Protein AF-A0A928DTV9-F1 (afdb_monomer_lite)

Foldseek 3Di:
DAADPCVLQDQPDFPVNVVVVAPDWDFDDDPQKTKTKGFDWRDQDQATWGFIKIFIAGPVRGTFKIKTWTWHLDCPSVVVVCVVVQWDWDDDPPPQWTKIKHDQAPVRDIWIKIKGQPPPPQPPVRSRHGITIITMDGDHDD

Radius of gyration: 15.3 Å; chains: 1; bounding box: 36×36×39 Å

pLDDT: mean 85.54, std 10.5, range [46.47, 95.56]

Sequence (142 aa):
MFTNFLEIFDFSITPEWVEERWSCIQPVGPMTTRGYRVAVSTGPEISDLVGSLTYYFDNKLDLVKINFEGYTGELDRLLQTMKYFHFSRQVTNDPNAILYASEINSQGHRSFLKTYHRLKPVDTKDPRKKFWITMELCAPER

Structure (mmCIF, N/CA/C/O backbone):
data_AF-A0A928DTV9-F1
#
_entry.id   AF-A0A928DTV9-F1
#
loop_
_atom_site.group_PDB
_atom_site.id
_atom_site.type_symbol
_atom_site.label_atom_id
_atom_site.label_alt_id
_atom_site.label_comp_id
_atom_site.label_asym_id
_atom_site.label_entity_id
_atom_site.label_seq_id
_atom_site.pdbx_PDB_ins_code
_atom_site.Cartn_x
_atom_site.Cartn_y
_atom_site.Cartn_z
_atom_site.occupancy
_atom_site.B_iso_or_equiv
_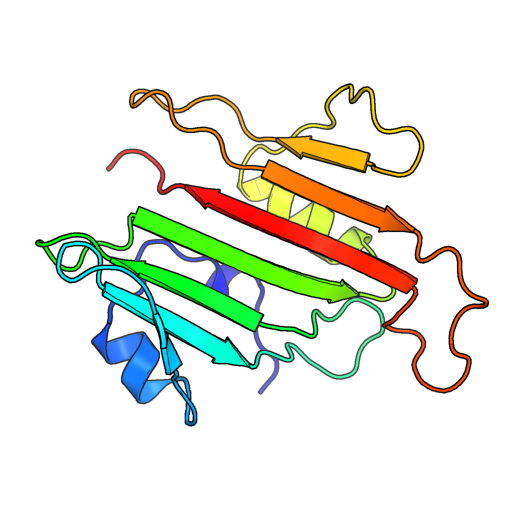atom_site.auth_seq_id
_atom_site.auth_comp_id
_atom_site.auth_asym_id
_atom_site.auth_atom_id
_atom_site.pdbx_PDB_model_num
ATOM 1 N N . MET A 1 1 ? -9.163 -16.216 -10.460 1.00 46.47 1 MET A N 1
ATOM 2 C CA . MET A 1 1 ? -9.880 -14.997 -10.035 1.00 46.47 1 MET A CA 1
ATOM 3 C C . MET A 1 1 ? -8.825 -13.913 -9.907 1.00 46.47 1 MET A C 1
ATOM 5 O O . MET A 1 1 ? -7.920 -14.102 -9.107 1.00 46.47 1 MET A O 1
ATOM 9 N N . PHE A 1 2 ? -8.830 -12.893 -10.767 1.00 53.12 2 PHE A N 1
ATOM 10 C CA . PHE A 1 2 ? -7.853 -11.799 -10.674 1.00 53.12 2 PHE A CA 1
ATOM 11 C C . PHE A 1 2 ? -8.290 -10.826 -9.585 1.00 53.12 2 PHE A C 1
ATOM 13 O O . PHE A 1 2 ? -9.485 -10.570 -9.438 1.00 53.12 2 PHE A O 1
ATOM 20 N N . THR A 1 3 ? -7.336 -10.314 -8.819 1.00 67.69 3 THR A N 1
ATOM 21 C CA . THR A 1 3 ? -7.620 -9.436 -7.683 1.00 67.69 3 THR A CA 1
ATOM 22 C C . THR A 1 3 ? -7.679 -7.991 -8.164 1.00 67.69 3 THR A C 1
A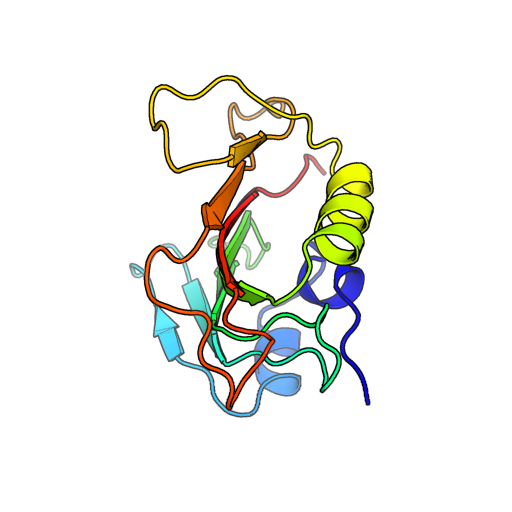TOM 24 O O . THR A 1 3 ? -6.742 -7.503 -8.803 1.00 67.69 3 THR A O 1
ATOM 27 N N . ASN A 1 4 ? -8.781 -7.296 -7.880 1.00 83.88 4 ASN A N 1
ATOM 28 C CA . ASN A 1 4 ? -8.916 -5.881 -8.215 1.00 83.88 4 ASN A CA 1
ATOM 29 C C . ASN A 1 4 ? -8.174 -5.028 -7.172 1.00 83.88 4 ASN A C 1
ATOM 31 O O . ASN A 1 4 ? -8.267 -5.295 -5.978 1.00 83.88 4 ASN A O 1
ATOM 35 N N . PHE A 1 5 ? -7.445 -3.995 -7.604 1.00 88.06 5 PHE A N 1
ATOM 36 C CA . PHE A 1 5 ? -6.721 -3.111 -6.684 1.00 88.06 5 PHE A CA 1
ATOM 37 C C . PHE A 1 5 ? -7.682 -2.378 -5.745 1.00 88.06 5 PHE A C 1
ATOM 39 O O . PHE A 1 5 ? -7.374 -2.227 -4.571 1.00 88.06 5 PHE A O 1
ATOM 46 N N . LEU A 1 6 ? -8.859 -1.975 -6.236 1.00 87.25 6 LEU A N 1
ATOM 47 C CA . LEU A 1 6 ? -9.858 -1.299 -5.405 1.00 87.25 6 LEU A CA 1
ATOM 48 C C . LEU A 1 6 ? -10.415 -2.208 -4.302 1.00 87.25 6 LEU A C 1
ATOM 50 O O . LEU A 1 6 ? -10.721 -1.711 -3.231 1.00 87.25 6 LEU A O 1
ATOM 54 N N . GLU A 1 7 ? -10.491 -3.522 -4.537 1.00 90.62 7 GLU A N 1
ATOM 55 C CA . GLU A 1 7 ? -10.965 -4.497 -3.543 1.00 90.62 7 GLU A CA 1
ATOM 56 C C . GLU A 1 7 ? -9.974 -4.629 -2.382 1.00 90.62 7 GLU A C 1
ATOM 58 O O . GLU A 1 7 ? -10.375 -4.593 -1.229 1.00 90.62 7 GLU A O 1
ATOM 63 N N . ILE A 1 8 ? -8.674 -4.754 -2.670 1.00 92.19 8 ILE A N 1
ATOM 64 C CA . ILE A 1 8 ? -7.640 -4.953 -1.634 1.00 92.19 8 ILE A CA 1
ATOM 65 C C . ILE A 1 8 ? -7.198 -3.664 -0.937 1.00 92.19 8 ILE A C 1
ATOM 67 O O . ILE A 1 8 ? -6.485 -3.721 0.062 1.00 92.19 8 ILE A O 1
ATOM 71 N N . PHE A 1 9 ? -7.574 -2.507 -1.480 1.00 92.31 9 PHE A N 1
ATOM 72 C CA . PHE A 1 9 ? -7.302 -1.195 -0.895 1.00 92.31 9 PHE A CA 1
ATOM 73 C C . PHE A 1 9 ? -8.561 -0.549 -0.291 1.00 92.31 9 PHE A C 1
ATOM 75 O O . PHE A 1 9 ? -8.546 0.645 0.002 1.00 92.31 9 PHE A O 1
ATOM 82 N N . ASP A 1 10 ? -9.640 -1.316 -0.103 1.00 91.50 10 ASP A N 1
ATOM 83 C CA . ASP A 1 10 ? -10.887 -0.842 0.501 1.00 91.50 10 ASP A CA 1
ATOM 84 C C . ASP A 1 10 ? -10.756 -0.719 2.031 1.00 91.50 10 ASP A C 1
ATOM 86 O O . ASP A 1 10 ? -10.320 -1.644 2.716 1.00 91.50 10 ASP A O 1
ATOM 90 N N . PHE A 1 11 ? -11.167 0.424 2.584 1.00 91.19 11 PHE A N 1
ATOM 91 C CA . PHE A 1 11 ? -11.159 0.684 4.030 1.00 91.19 11 PHE A CA 1
ATOM 92 C C . PHE A 1 11 ? -12.352 0.077 4.788 1.00 91.19 11 PHE A C 1
ATOM 94 O O . PHE A 1 11 ? -12.442 0.200 6.008 1.00 91.19 11 PHE A O 1
ATOM 101 N N . SER A 1 12 ? -13.255 -0.602 4.084 1.00 91.75 12 SER A N 1
ATOM 102 C CA . SER A 1 12 ? -14.377 -1.367 4.640 1.00 91.75 12 SER A CA 1
ATOM 103 C C . SER A 1 12 ? -14.001 -2.816 4.970 1.00 91.75 12 SER A C 1
ATOM 105 O O . SER A 1 12 ? -14.830 -3.556 5.495 1.00 91.75 12 SER A O 1
ATOM 107 N N . ILE A 1 13 ? -12.771 -3.239 4.651 1.00 93.88 13 ILE A N 1
ATOM 108 C CA . ILE A 1 13 ? -12.251 -4.570 4.983 1.00 93.88 13 ILE A CA 1
ATOM 109 C C . ILE A 1 13 ? -12.250 -4.768 6.503 1.00 93.88 13 ILE A C 1
ATOM 111 O O . ILE A 1 13 ? -11.794 -3.898 7.243 1.00 93.88 13 ILE A O 1
ATOM 115 N N . THR A 1 14 ? -12.702 -5.941 6.954 1.00 93.19 14 THR A N 1
ATOM 116 C CA . THR A 1 14 ? -12.675 -6.361 8.363 1.00 93.19 14 THR A CA 1
ATOM 117 C C . THR A 1 14 ? -11.597 -7.423 8.606 1.00 93.19 14 THR A C 1
ATOM 119 O O . THR A 1 14 ? -11.130 -8.055 7.650 1.00 93.19 14 THR A O 1
ATOM 122 N N . PRO A 1 15 ? -11.188 -7.667 9.864 1.00 92.25 15 PRO A N 1
ATOM 123 C CA . PRO A 1 15 ? -10.260 -8.750 10.183 1.00 92.25 15 PRO A CA 1
ATOM 124 C C . PRO A 1 15 ? -10.747 -10.124 9.703 1.00 92.25 15 PRO A C 1
ATOM 126 O O . PRO A 1 15 ? -9.960 -10.884 9.143 1.00 92.25 15 PRO A O 1
ATOM 129 N N . GLU A 1 16 ? -12.041 -10.418 9.852 1.00 92.56 16 GLU A N 1
ATOM 130 C CA . GLU A 1 16 ? -12.649 -11.684 9.426 1.00 92.56 16 GLU A CA 1
ATOM 131 C C . GLU A 1 16 ? -12.536 -11.863 7.911 1.00 92.56 16 GLU A C 1
ATOM 133 O O . GLU A 1 16 ? -12.135 -12.926 7.443 1.00 92.56 16 GLU A O 1
ATOM 138 N N . TRP A 1 17 ? -12.785 -10.801 7.136 1.00 94.62 17 TRP A N 1
ATOM 139 C CA . TRP A 1 17 ? -12.589 -10.839 5.688 1.00 94.62 17 TRP A CA 1
ATOM 140 C C . TRP A 1 17 ? -11.138 -11.167 5.323 1.00 94.62 17 TRP A C 1
ATOM 142 O O . TRP A 1 17 ? -10.897 -11.936 4.395 1.00 94.62 17 TRP A O 1
ATOM 152 N N . VAL A 1 18 ? -10.153 -10.614 6.045 1.00 93.12 18 VAL A N 1
ATOM 153 C CA . VAL A 1 18 ? -8.731 -10.913 5.798 1.00 93.12 18 VAL A CA 1
ATOM 154 C C . VAL A 1 18 ? -8.449 -12.392 6.074 1.00 93.12 18 VAL A C 1
ATOM 156 O O . VAL A 1 18 ? -7.790 -13.045 5.264 1.00 93.12 18 VAL A O 1
ATOM 159 N N . GLU A 1 19 ? -8.971 -12.916 7.182 1.00 91.50 19 GLU A N 1
ATOM 160 C CA . GLU A 1 19 ? -8.833 -14.318 7.592 1.00 91.50 19 GLU A CA 1
ATOM 161 C C . GLU A 1 19 ? -9.480 -15.298 6.603 1.00 91.50 19 GLU A C 1
ATOM 163 O O . GLU A 1 19 ? -8.895 -16.336 6.293 1.00 91.50 19 GLU A O 1
ATOM 168 N N . GLU A 1 20 ? -10.631 -14.945 6.034 1.00 92.75 20 GLU A N 1
ATOM 169 C CA . GLU A 1 20 ? -11.317 -15.748 5.018 1.00 92.75 20 GLU A CA 1
ATOM 170 C C . GLU A 1 20 ? -10.654 -15.651 3.637 1.00 92.75 20 GLU A C 1
ATOM 172 O O . GLU A 1 20 ? -10.568 -16.637 2.898 1.00 92.75 20 GLU A O 1
ATOM 177 N N . ARG A 1 21 ? -10.181 -14.457 3.262 1.00 91.81 21 ARG A N 1
ATOM 178 C CA . ARG A 1 21 ? -9.645 -14.179 1.924 1.00 91.81 21 ARG A CA 1
ATOM 179 C C . ARG A 1 21 ? -8.256 -14.764 1.712 1.00 91.81 21 ARG A C 1
ATOM 181 O O . ARG A 1 21 ? -7.952 -15.213 0.602 1.00 91.81 21 ARG A O 1
ATOM 188 N N . TRP A 1 22 ? -7.398 -14.705 2.728 1.00 92.12 22 TRP A N 1
ATOM 189 C CA . TRP A 1 22 ? -5.975 -15.008 2.598 1.00 92.12 22 TRP A CA 1
ATOM 190 C C . TRP A 1 22 ? -5.608 -16.286 3.345 1.00 92.12 22 TRP A C 1
ATOM 192 O O . TRP A 1 22 ? -5.695 -16.368 4.561 1.00 92.12 22 TRP A O 1
ATOM 202 N N . SER A 1 23 ? -5.093 -17.282 2.624 1.00 85.50 23 SER A N 1
ATOM 203 C CA . SER A 1 23 ? -4.739 -18.575 3.228 1.00 85.50 23 SER A CA 1
ATOM 204 C C . SER A 1 23 ? -3.486 -18.540 4.115 1.00 85.50 23 SER A C 1
ATOM 206 O O . SER A 1 23 ? -3.252 -19.477 4.871 1.00 85.50 23 SER A O 1
ATOM 208 N N . CYS A 1 24 ? -2.639 -17.511 3.998 1.00 87.19 24 CYS A N 1
ATOM 209 C CA . CYS A 1 24 ? -1.398 -17.386 4.764 1.00 87.19 24 CYS A CA 1
ATOM 210 C C . CYS A 1 24 ? -1.258 -15.964 5.301 1.00 87.19 24 CYS A C 1
ATOM 212 O O . CYS A 1 24 ? -0.996 -15.026 4.542 1.00 87.19 24 CYS A O 1
ATOM 214 N N . ILE A 1 25 ? -1.441 -15.827 6.613 1.00 92.44 25 ILE A N 1
ATOM 215 C CA . ILE A 1 25 ? -1.461 -14.543 7.302 1.00 92.44 25 ILE A CA 1
ATOM 216 C C . ILE A 1 25 ? -0.411 -14.544 8.403 1.00 92.44 25 ILE A C 1
ATOM 218 O O . ILE A 1 25 ? -0.295 -15.486 9.185 1.00 92.44 25 ILE A O 1
ATOM 222 N N . GLN A 1 26 ? 0.357 -13.465 8.459 1.00 90.12 26 GLN A N 1
ATOM 223 C CA . GLN A 1 26 ? 1.355 -13.215 9.482 1.00 90.12 26 GLN A CA 1
ATOM 224 C C . GLN A 1 26 ? 0.877 -12.052 10.355 1.00 90.12 26 GLN A C 1
ATOM 226 O O . GLN A 1 26 ? 0.787 -10.926 9.857 1.00 90.12 26 GLN A O 1
ATOM 231 N N . PRO A 1 27 ? 0.562 -12.280 11.640 1.00 87.19 27 PRO A N 1
ATOM 232 C CA . PRO A 1 27 ? 0.247 -11.187 12.546 1.00 87.19 27 PRO A CA 1
ATOM 233 C C . PRO A 1 27 ? 1.490 -10.313 12.753 1.00 87.19 27 PRO A C 1
ATOM 235 O O . PRO A 1 27 ? 2.593 -10.816 12.971 1.00 87.19 27 PRO A O 1
ATOM 238 N N . VAL A 1 28 ? 1.320 -8.996 12.667 1.00 87.44 28 VAL A N 1
ATOM 239 C CA . VAL A 1 28 ? 2.390 -8.002 12.816 1.00 87.44 28 VAL A CA 1
ATOM 240 C C . VAL A 1 28 ? 1.910 -6.816 13.654 1.00 87.44 28 VAL A C 1
ATOM 242 O O . VAL A 1 28 ? 0.736 -6.470 13.633 1.00 87.44 28 VAL A O 1
A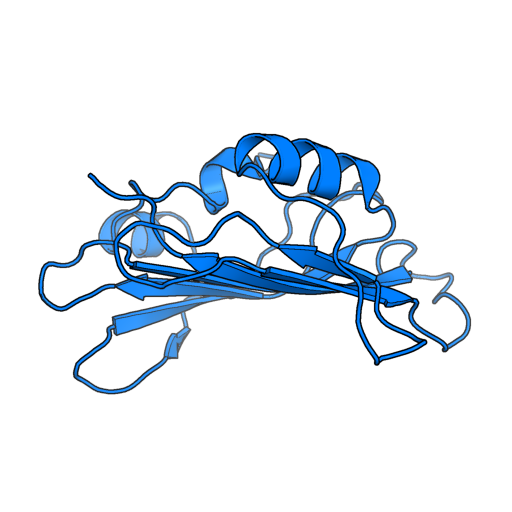TOM 245 N N . GLY A 1 29 ? 2.827 -6.149 14.356 1.00 76.12 29 GLY A N 1
ATOM 246 C CA . GLY A 1 29 ? 2.529 -4.940 15.137 1.00 76.12 29 GLY A CA 1
ATOM 247 C C . GLY A 1 29 ? 2.427 -5.158 16.656 1.00 76.12 29 GLY A C 1
ATOM 248 O O . GLY A 1 29 ? 2.491 -6.292 17.131 1.00 76.12 29 GLY A O 1
ATOM 249 N N . PRO A 1 30 ? 2.354 -4.063 17.435 1.00 68.00 30 PRO A N 1
ATOM 250 C CA . PRO A 1 30 ? 2.224 -4.103 18.894 1.00 68.00 30 PRO A CA 1
ATOM 251 C C . PRO A 1 30 ? 0.808 -4.527 19.329 1.00 68.00 30 PRO A C 1
ATOM 253 O O . PRO A 1 30 ? -0.134 -4.422 18.553 1.00 68.00 30 PRO A O 1
ATOM 256 N N . MET A 1 31 ? 0.618 -4.925 20.596 1.00 57.31 31 MET A N 1
ATOM 257 C CA . MET A 1 31 ? -0.696 -5.349 21.134 1.00 57.31 31 MET A CA 1
ATOM 258 C C . MET A 1 31 ? -1.851 -4.360 20.881 1.00 57.31 31 MET A C 1
ATOM 260 O O . MET A 1 31 ? -2.998 -4.784 20.819 1.00 57.31 31 MET A O 1
ATOM 264 N N . THR A 1 32 ? -1.564 -3.062 20.747 1.00 62.53 32 THR A N 1
ATOM 265 C CA . THR A 1 32 ? -2.558 -1.992 20.540 1.00 62.53 32 THR A CA 1
ATOM 266 C C . THR A 1 32 ? -2.983 -1.801 19.084 1.00 62.53 32 THR A C 1
ATOM 268 O O . THR A 1 32 ? -3.869 -0.999 18.809 1.00 62.53 32 THR A O 1
ATOM 271 N N . THR A 1 33 ? -2.314 -2.449 18.130 1.00 69.00 33 THR A N 1
ATOM 272 C CA . THR A 1 33 ? -2.643 -2.338 16.705 1.00 69.00 33 THR A CA 1
ATOM 273 C C . THR A 1 33 ? -2.492 -3.706 16.077 1.00 69.00 33 THR A C 1
ATOM 275 O O . THR A 1 33 ? -1.379 -4.206 15.907 1.00 69.00 33 THR A O 1
ATOM 278 N N . ARG A 1 34 ? -3.621 -4.320 15.729 1.00 86.12 34 ARG A N 1
ATOM 279 C CA . ARG A 1 34 ? -3.616 -5.656 15.145 1.00 86.12 34 ARG A CA 1
ATOM 280 C C . ARG A 1 34 ? -3.301 -5.530 13.659 1.00 86.12 34 ARG A C 1
ATOM 282 O O . ARG A 1 34 ? -4.125 -5.054 12.885 1.00 86.12 34 ARG A O 1
ATOM 289 N N . GLY A 1 35 ? -2.084 -5.898 13.276 1.00 91.62 35 GLY A N 1
ATOM 290 C CA . GLY A 1 35 ? -1.658 -5.931 11.885 1.00 91.62 35 GLY A CA 1
ATOM 291 C C . GLY A 1 35 ? -1.753 -7.338 11.306 1.00 91.62 35 GLY A C 1
ATOM 292 O O . GLY A 1 35 ? -1.327 -8.301 11.940 1.00 91.62 35 GLY A O 1
ATOM 293 N N . TYR A 1 36 ? -2.254 -7.457 10.083 1.00 94.06 36 TYR A N 1
ATOM 294 C CA . TYR A 1 36 ? -2.312 -8.710 9.338 1.00 94.06 36 TYR A CA 1
ATOM 295 C C . TYR A 1 36 ? -1.543 -8.551 8.030 1.00 94.06 36 TYR A C 1
ATOM 297 O O . TYR A 1 36 ? -1.961 -7.805 7.144 1.00 94.06 36 TYR A O 1
ATOM 305 N N . ARG A 1 37 ? -0.399 -9.229 7.917 1.00 94.75 37 ARG A N 1
ATOM 306 C CA . ARG A 1 37 ? 0.444 -9.229 6.720 1.00 94.75 37 ARG A CA 1
ATOM 307 C C . ARG A 1 37 ? 0.187 -10.469 5.874 1.00 94.75 37 ARG A C 1
ATOM 309 O O . ARG A 1 37 ? 0.213 -11.584 6.384 1.00 94.75 37 ARG A O 1
ATOM 316 N N . VAL A 1 38 ? 0.016 -10.271 4.574 1.00 94.88 38 VAL A N 1
ATOM 317 C CA . VAL A 1 38 ? -0.279 -11.325 3.599 1.00 94.88 38 VAL A CA 1
ATOM 318 C C . VAL A 1 38 ? 0.598 -11.174 2.363 1.00 94.88 38 VAL A C 1
ATOM 320 O O . VAL A 1 38 ? 0.980 -10.063 1.988 1.00 94.88 38 VAL A O 1
ATOM 323 N N . ALA A 1 39 ? 0.929 -12.292 1.722 1.00 93.62 39 ALA A N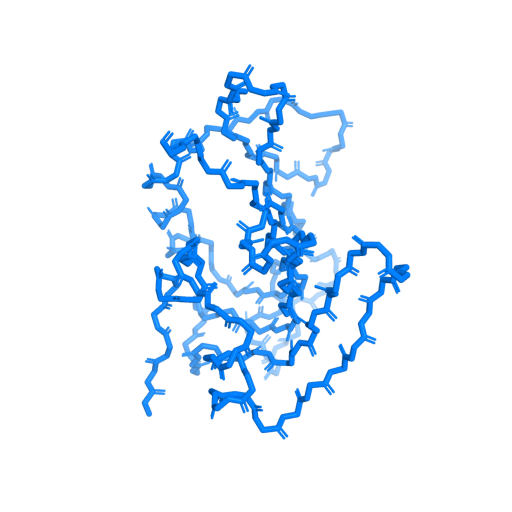 1
ATOM 324 C CA . ALA A 1 39 ? 1.539 -12.275 0.397 1.00 93.62 39 ALA A CA 1
ATOM 325 C C . ALA A 1 39 ? 0.447 -12.057 -0.656 1.00 93.62 39 ALA A C 1
ATOM 327 O O . ALA A 1 39 ? -0.574 -12.743 -0.640 1.00 93.62 39 ALA A O 1
ATOM 328 N N . VAL A 1 40 ? 0.667 -11.125 -1.582 1.00 92.12 40 VAL A N 1
ATOM 329 C CA . VAL A 1 40 ? -0.301 -10.784 -2.626 1.00 92.12 40 VAL A CA 1
ATOM 330 C C . VAL A 1 40 ? 0.337 -10.851 -4.010 1.00 92.12 40 VAL A C 1
ATOM 332 O O . VAL A 1 40 ? 1.447 -10.369 -4.237 1.00 92.12 40 VAL A O 1
ATOM 335 N N . SER A 1 41 ? -0.395 -11.449 -4.948 1.00 91.50 41 SER A N 1
ATOM 336 C CA . SER A 1 41 ? -0.167 -11.339 -6.385 1.00 91.50 41 SER A CA 1
ATOM 337 C C . SER A 1 41 ? -1.521 -11.104 -7.041 1.00 91.50 41 SER A C 1
ATOM 339 O O . SER A 1 41 ? -2.434 -11.909 -6.865 1.00 91.50 41 SER A O 1
ATOM 341 N N . THR A 1 42 ? -1.685 -9.979 -7.736 1.00 89.56 42 THR A N 1
ATOM 342 C CA . THR A 1 42 ? -2.994 -9.601 -8.299 1.00 89.56 42 THR A CA 1
ATOM 343 C C . THR A 1 42 ? -3.302 -10.288 -9.628 1.00 89.56 42 THR A C 1
ATOM 345 O O . THR A 1 42 ? -4.470 -10.382 -10.012 1.00 89.56 42 THR A O 1
ATOM 348 N N . GLY A 1 43 ? -2.271 -10.826 -10.283 1.00 88.25 43 GLY A N 1
ATOM 349 C CA . GLY A 1 43 ? -2.369 -11.565 -11.532 1.00 88.25 43 GLY A CA 1
ATOM 350 C C . GLY A 1 43 ? -1.012 -11.746 -12.239 1.00 88.25 43 GLY A C 1
ATOM 351 O O . GLY A 1 43 ? 0.047 -11.479 -11.655 1.00 88.25 43 GLY A O 1
ATOM 352 N N . PRO A 1 44 ? -1.034 -12.274 -13.474 1.00 87.62 44 PRO A N 1
ATOM 353 C CA . PRO A 1 44 ? 0.149 -12.568 -14.276 1.00 87.62 44 PRO A CA 1
ATOM 354 C C . PRO A 1 44 ? 0.627 -11.397 -15.148 1.00 87.62 44 PRO A C 1
ATOM 356 O O . PRO A 1 44 ? 1.714 -11.495 -15.714 1.00 87.62 44 PRO A O 1
ATOM 359 N N . GLU A 1 45 ? -0.149 -10.320 -15.283 1.00 89.31 45 GLU A N 1
ATOM 360 C CA . GLU A 1 45 ? 0.156 -9.224 -16.201 1.00 89.31 45 GLU A CA 1
ATOM 361 C C . GLU A 1 45 ? 1.354 -8.396 -15.722 1.00 89.31 45 GLU A C 1
ATOM 363 O O . GLU A 1 45 ? 1.671 -8.320 -14.535 1.00 8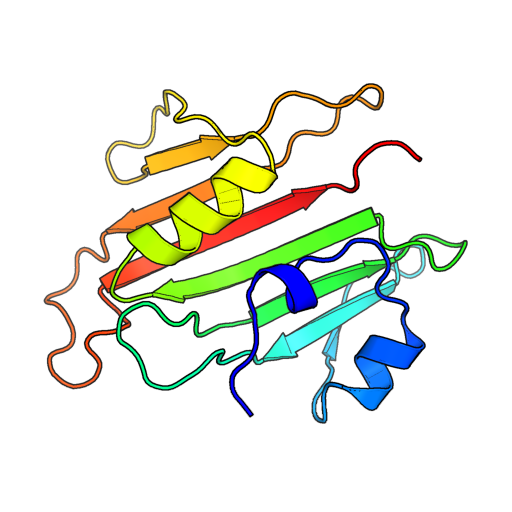9.31 45 GLU A O 1
ATOM 368 N N . ILE A 1 46 ? 2.020 -7.706 -16.650 1.00 89.00 46 ILE A N 1
ATOM 369 C CA . ILE A 1 46 ? 3.167 -6.846 -16.314 1.00 89.00 46 ILE A CA 1
ATOM 370 C C . ILE A 1 46 ? 2.785 -5.691 -15.370 1.00 89.00 46 ILE A C 1
ATOM 372 O O . ILE A 1 46 ? 3.617 -5.222 -14.595 1.00 89.00 46 ILE A O 1
ATOM 376 N N . SER A 1 47 ? 1.524 -5.258 -15.419 1.00 90.19 47 SER A N 1
ATOM 377 C CA . SER A 1 47 ? 0.962 -4.200 -14.576 1.00 90.19 47 SER A CA 1
ATOM 378 C C . SER A 1 47 ? 0.400 -4.705 -13.241 1.00 90.19 47 SER A C 1
ATOM 380 O O . SER A 1 47 ? -0.100 -3.899 -12.453 1.00 90.19 47 SER A O 1
ATOM 382 N N . ASP A 1 48 ? 0.448 -6.018 -12.986 1.00 91.12 48 ASP A N 1
ATOM 383 C CA . ASP A 1 48 ? 0.003 -6.604 -11.725 1.00 91.12 48 ASP A CA 1
ATOM 384 C C . ASP A 1 48 ? 1.015 -6.388 -10.596 1.00 91.12 48 ASP A C 1
ATOM 386 O O . ASP A 1 48 ? 2.234 -6.392 -10.785 1.00 91.12 48 ASP A O 1
ATOM 390 N N . LEU A 1 49 ? 0.482 -6.240 -9.385 1.00 91.94 49 LEU A N 1
ATOM 391 C CA . LEU A 1 49 ? 1.262 -6.084 -8.169 1.00 91.94 49 LEU A CA 1
ATOM 392 C C . LEU A 1 49 ? 1.666 -7.448 -7.626 1.00 91.94 49 LEU A C 1
ATOM 394 O O . LEU A 1 49 ? 0.843 -8.361 -7.512 1.00 91.94 49 LEU A O 1
ATOM 398 N N . VAL A 1 50 ? 2.928 -7.557 -7.218 1.00 92.31 50 VAL A N 1
ATOM 399 C CA . VAL A 1 50 ? 3.446 -8.714 -6.488 1.00 92.31 50 VAL A CA 1
ATOM 400 C C . VAL A 1 50 ? 4.221 -8.234 -5.272 1.00 92.31 50 VAL A C 1
ATOM 402 O O . VAL A 1 50 ? 5.127 -7.411 -5.393 1.00 92.31 50 VAL A O 1
ATOM 405 N N . GLY A 1 51 ? 3.891 -8.755 -4.094 1.00 92.94 51 GLY A N 1
ATOM 406 C CA . GLY A 1 51 ? 4.573 -8.368 -2.866 1.00 92.94 51 GLY A CA 1
ATOM 407 C C . GLY A 1 51 ? 3.824 -8.770 -1.609 1.00 92.94 51 GLY A C 1
ATOM 408 O O . GLY A 1 51 ? 3.255 -9.858 -1.520 1.00 92.94 51 GLY A O 1
ATOM 409 N N . SER A 1 52 ? 3.845 -7.875 -0.631 1.00 94.69 52 SER A N 1
ATOM 410 C CA . SER A 1 52 ? 3.179 -8.035 0.651 1.00 94.69 52 SER A CA 1
ATOM 411 C C . SER A 1 52 ? 2.229 -6.878 0.916 1.00 94.69 52 SER A C 1
ATOM 413 O O . SER A 1 52 ? 2.531 -5.726 0.603 1.00 94.69 52 SER A O 1
ATOM 415 N N . LEU A 1 53 ? 1.085 -7.201 1.505 1.00 95.44 53 LEU A N 1
ATOM 416 C CA . LEU A 1 53 ? 0.080 -6.249 1.946 1.00 95.44 53 LEU A CA 1
ATOM 417 C C . LEU A 1 53 ? -0.100 -6.409 3.451 1.00 95.44 53 LEU A C 1
ATOM 419 O O . LEU A 1 53 ? -0.113 -7.528 3.953 1.00 95.44 53 LEU A O 1
ATOM 423 N N . THR A 1 54 ? -0.181 -5.307 4.183 1.00 95.50 54 THR A N 1
ATOM 424 C CA . THR A 1 54 ? -0.377 -5.304 5.632 1.00 95.50 54 THR A CA 1
ATOM 425 C C . THR A 1 54 ? -1.566 -4.423 5.977 1.00 95.50 54 THR A C 1
ATOM 427 O O . THR A 1 54 ? -1.520 -3.222 5.727 1.00 95.50 54 THR A O 1
ATOM 430 N N . TYR A 1 55 ? -2.600 -5.014 6.566 1.00 95.25 55 TYR A N 1
ATOM 431 C CA . TYR A 1 55 ? -3.781 -4.311 7.067 1.00 95.25 55 TYR A CA 1
ATOM 432 C C . TYR A 1 55 ? -3.603 -4.030 8.554 1.00 95.25 55 TYR A C 1
ATOM 434 O O . TYR A 1 55 ? -3.280 -4.952 9.299 1.00 95.25 55 TYR A O 1
ATOM 442 N N . TYR A 1 56 ? -3.801 -2.791 8.991 1.00 93.62 56 TYR A N 1
ATOM 443 C CA . TYR A 1 56 ? -3.712 -2.397 10.395 1.00 93.62 56 TYR A CA 1
ATOM 444 C C . TYR A 1 56 ? -5.079 -1.977 10.915 1.00 93.62 56 TYR A C 1
ATOM 446 O O . TYR A 1 56 ? -5.671 -1.022 10.412 1.00 93.62 56 TYR A O 1
ATOM 454 N N . PHE A 1 57 ? -5.528 -2.652 11.966 1.00 92.25 57 PHE A N 1
ATOM 455 C CA . PHE A 1 57 ? -6.793 -2.378 12.631 1.00 92.25 57 PHE A CA 1
ATOM 456 C C . PHE A 1 57 ? -6.561 -1.709 13.982 1.00 92.25 57 PHE A C 1
ATOM 458 O O . PHE A 1 57 ? -5.599 -2.030 14.694 1.00 92.25 57 PHE A O 1
ATOM 465 N N . ASP A 1 58 ? -7.443 -0.778 14.332 1.00 89.50 58 ASP A N 1
ATOM 466 C CA . ASP A 1 58 ? -7.476 -0.192 15.666 1.00 89.50 58 ASP A CA 1
ATOM 467 C C . ASP A 1 58 ? -8.164 -1.120 16.689 1.00 89.50 58 ASP A C 1
ATOM 469 O O . ASP A 1 58 ? -8.552 -2.254 16.397 1.00 89.50 58 ASP A O 1
ATOM 473 N N . ASN A 1 59 ? -8.323 -0.637 17.923 1.00 87.50 59 ASN A N 1
ATOM 474 C CA . ASN A 1 59 ? -8.970 -1.399 18.994 1.00 87.50 59 ASN A CA 1
ATOM 475 C C . ASN A 1 59 ? -10.472 -1.644 18.761 1.00 87.50 59 ASN A C 1
ATOM 477 O O . ASN A 1 59 ? -11.055 -2.479 19.452 1.00 87.50 59 ASN A O 1
ATOM 481 N N . LYS A 1 60 ? -11.105 -0.913 17.837 1.00 89.38 60 LYS A N 1
ATOM 482 C CA . LYS A 1 60 ? -12.505 -1.095 17.433 1.00 89.38 60 LYS A CA 1
ATOM 483 C C . LYS A 1 60 ? -12.643 -2.034 16.234 1.00 89.38 60 LYS A C 1
ATOM 485 O O . LYS A 1 60 ? -13.763 -2.264 15.794 1.00 89.38 60 LYS A O 1
ATOM 490 N N . LEU A 1 61 ? -11.531 -2.609 15.763 1.00 88.81 61 LEU A N 1
ATOM 491 C CA . LEU A 1 61 ? -11.449 -3.433 14.557 1.00 88.81 61 LEU A CA 1
ATOM 492 C C . LEU A 1 61 ? -11.760 -2.655 13.271 1.00 88.81 61 LEU A C 1
ATOM 494 O O . LEU A 1 61 ? -12.069 -3.259 12.246 1.00 88.81 61 LEU A O 1
ATOM 498 N N . ASP A 1 62 ? -11.621 -1.330 13.303 1.00 91.12 62 ASP A N 1
ATOM 499 C CA . ASP A 1 62 ? -11.709 -0.502 12.109 1.00 91.12 62 ASP A CA 1
ATOM 500 C C . ASP A 1 62 ? -10.347 -0.467 11.401 1.00 91.12 62 ASP A C 1
ATOM 502 O O . ASP A 1 62 ? -9.296 -0.291 12.030 1.00 91.12 62 ASP A O 1
ATOM 506 N N . LEU A 1 63 ? -10.352 -0.646 10.077 1.00 92.38 63 LEU A N 1
ATOM 507 C CA . LEU A 1 63 ? -9.147 -0.571 9.255 1.00 92.38 63 LEU A CA 1
ATOM 508 C C . LEU A 1 63 ? -8.665 0.879 9.182 1.00 92.38 63 LEU A C 1
ATOM 510 O O . LEU A 1 63 ? -9.293 1.726 8.553 1.00 92.38 63 LEU A O 1
ATOM 514 N N . VAL A 1 64 ? -7.525 1.165 9.809 1.00 91.31 64 VAL A N 1
ATOM 515 C CA . VAL A 1 64 ? -6.962 2.524 9.865 1.00 91.31 64 VAL A CA 1
ATOM 516 C C . VAL A 1 64 ? -5.868 2.755 8.833 1.00 91.31 64 VAL A C 1
ATOM 518 O O . VAL A 1 64 ? -5.605 3.899 8.452 1.00 91.31 64 VAL A O 1
ATOM 521 N N . LYS A 1 65 ? -5.202 1.683 8.389 1.00 92.00 65 LYS A N 1
ATOM 522 C CA . LYS A 1 65 ? -4.049 1.792 7.499 1.00 92.00 65 LYS A CA 1
ATOM 523 C C . LYS A 1 65 ? -3.785 0.524 6.696 1.00 92.00 65 LYS A C 1
ATOM 525 O O . LYS A 1 65 ? -3.882 -0.581 7.226 1.00 92.00 65 LYS A O 1
ATOM 530 N N . ILE A 1 66 ? -3.368 0.694 5.445 1.00 94.88 66 ILE A N 1
ATOM 531 C CA . ILE A 1 66 ? -2.959 -0.384 4.543 1.00 94.88 66 ILE A CA 1
ATOM 532 C C . ILE A 1 66 ? -1.560 -0.080 4.011 1.00 94.88 66 ILE A C 1
ATOM 534 O O . ILE A 1 66 ? -1.346 0.957 3.385 1.00 94.88 66 ILE A O 1
ATOM 538 N N . ASN A 1 67 ? -0.618 -1.002 4.203 1.00 94.88 67 ASN A N 1
ATOM 539 C CA . ASN A 1 67 ? 0.736 -0.876 3.666 1.00 94.88 67 ASN A CA 1
ATOM 540 C C . ASN A 1 67 ? 0.990 -1.935 2.603 1.00 94.88 67 ASN A C 1
ATOM 542 O O . ASN A 1 67 ? 0.829 -3.123 2.868 1.00 94.88 67 ASN A O 1
ATOM 546 N N . PHE A 1 68 ? 1.453 -1.516 1.431 1.00 95.56 68 PHE A N 1
ATOM 547 C CA . PHE A 1 68 ? 1.926 -2.413 0.385 1.00 95.56 68 PHE A CA 1
AT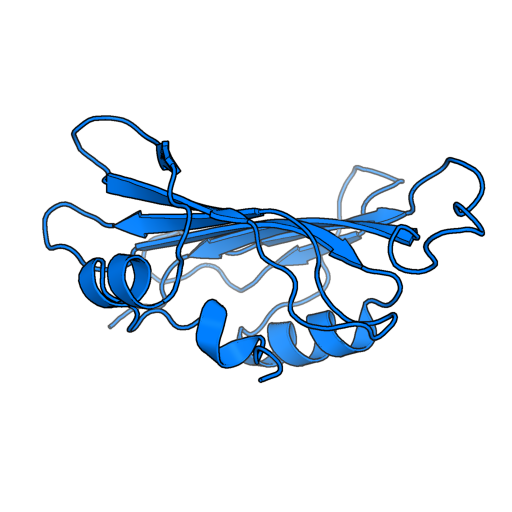OM 548 C C . PHE A 1 68 ? 3.426 -2.226 0.168 1.00 95.56 68 PHE A C 1
ATOM 550 O O . PHE A 1 68 ? 3.918 -1.105 0.033 1.00 95.56 68 PHE A O 1
ATOM 557 N N . GLU A 1 69 ? 4.147 -3.336 0.092 1.00 94.50 69 GLU A N 1
ATOM 558 C CA . GLU A 1 69 ? 5.553 -3.369 -0.290 1.00 94.50 69 GLU A CA 1
ATOM 559 C C . GLU A 1 69 ? 5.762 -4.471 -1.323 1.00 94.50 69 GLU A C 1
ATOM 561 O O . GLU A 1 69 ? 5.445 -5.637 -1.075 1.00 94.50 69 GLU A O 1
ATOM 566 N N . GLY A 1 70 ? 6.293 -4.112 -2.488 1.00 93.56 70 GLY A N 1
ATOM 567 C CA . GLY A 1 70 ? 6.418 -5.055 -3.587 1.00 93.56 70 GLY A CA 1
ATOM 568 C C . GLY A 1 70 ? 6.917 -4.425 -4.871 1.00 93.56 70 GLY A C 1
ATOM 569 O O . GLY A 1 70 ? 7.674 -3.455 -4.865 1.00 93.56 70 GLY A O 1
ATOM 570 N N . TYR A 1 71 ? 6.509 -5.001 -5.994 1.00 92.38 71 TYR A N 1
ATOM 571 C CA . TYR A 1 71 ? 6.933 -4.563 -7.312 1.00 92.38 71 TYR A CA 1
ATOM 572 C C . TYR A 1 71 ? 5.845 -4.714 -8.375 1.00 92.38 71 TYR A C 1
ATOM 574 O O . TYR A 1 71 ? 4.905 -5.494 -8.224 1.00 92.38 71 TYR A O 1
ATOM 582 N N . THR A 1 72 ? 6.009 -3.943 -9.450 1.00 92.00 72 THR A N 1
ATOM 583 C CA . THR A 1 72 ? 5.244 -4.031 -10.701 1.00 92.00 72 THR A CA 1
ATOM 584 C C . THR A 1 72 ? 6.142 -3.703 -11.888 1.00 92.00 72 THR A C 1
ATOM 586 O O . THR A 1 72 ? 7.147 -2.992 -11.761 1.00 92.00 72 THR A O 1
ATOM 589 N N . GLY A 1 73 ? 5.795 -4.229 -13.057 1.00 88.44 73 GLY A N 1
ATOM 590 C CA . GLY A 1 73 ? 6.495 -3.936 -14.302 1.00 88.44 73 GLY A CA 1
ATOM 591 C C . GLY A 1 73 ? 6.029 -2.626 -14.922 1.00 88.44 73 GLY A C 1
ATOM 592 O O . GLY A 1 73 ? 6.825 -1.920 -15.537 1.00 88.44 73 GLY A O 1
ATOM 593 N N . GLU A 1 74 ? 4.769 -2.258 -14.699 1.00 89.25 74 GLU A N 1
ATOM 594 C CA . GLU A 1 74 ? 4.167 -1.022 -15.195 1.00 89.25 74 GLU A CA 1
ATOM 595 C C . GLU A 1 74 ? 3.349 -0.320 -14.112 1.00 89.25 74 GLU A C 1
ATOM 597 O O . GLU A 1 74 ? 2.632 -0.947 -13.329 1.00 89.25 74 GLU A O 1
ATOM 602 N N . LEU A 1 75 ? 3.469 1.008 -14.064 1.00 88.50 75 LEU A N 1
ATOM 603 C CA . LEU A 1 75 ? 2.840 1.833 -13.035 1.00 88.50 75 LEU A CA 1
ATOM 604 C C . LEU A 1 75 ? 1.461 2.350 -13.446 1.00 88.50 75 LEU A C 1
ATOM 606 O O . LEU A 1 75 ? 0.704 2.748 -12.568 1.00 88.50 75 LEU A O 1
ATOM 610 N N . ASP A 1 76 ? 1.103 2.348 -14.731 1.00 90.00 76 ASP A N 1
ATOM 611 C CA . ASP A 1 76 ? -0.098 3.024 -15.234 1.00 90.00 76 ASP A CA 1
ATOM 612 C C . ASP A 1 76 ? -1.383 2.570 -14.540 1.00 90.00 76 ASP A C 1
ATOM 614 O O . ASP A 1 76 ? -2.159 3.405 -14.076 1.00 90.00 76 ASP A O 1
ATOM 618 N N . ARG A 1 77 ? -1.579 1.256 -14.381 1.00 90.19 77 ARG A N 1
ATOM 619 C CA . ARG A 1 77 ? -2.755 0.696 -13.695 1.00 90.19 77 ARG A CA 1
ATOM 620 C C . ARG A 1 77 ? -2.800 1.076 -12.212 1.00 90.19 77 ARG A C 1
ATOM 622 O O . ARG A 1 77 ? -3.862 1.427 -11.690 1.00 90.19 77 ARG A O 1
ATOM 629 N N . LEU A 1 78 ? -1.650 1.047 -11.536 1.00 90.88 78 LEU A N 1
ATOM 630 C CA . LEU A 1 78 ? -1.548 1.466 -10.139 1.00 90.88 78 LEU A CA 1
ATOM 631 C C . LEU A 1 78 ? -1.846 2.961 -10.006 1.00 90.88 78 LEU A C 1
ATOM 633 O O . LEU A 1 78 ? -2.685 3.344 -9.202 1.00 90.88 78 LEU A O 1
ATOM 637 N N . LEU A 1 79 ? -1.218 3.805 -10.825 1.00 90.50 79 LEU A N 1
ATOM 638 C CA . LEU A 1 79 ? -1.408 5.254 -10.796 1.00 90.50 79 LEU A CA 1
ATOM 639 C C . LEU A 1 79 ? -2.845 5.654 -11.142 1.00 90.50 79 LEU A C 1
ATOM 641 O O . LEU A 1 79 ? -3.375 6.572 -10.525 1.00 90.50 79 LEU A O 1
ATOM 645 N N . GLN A 1 80 ? -3.500 4.960 -12.077 1.00 90.44 80 GLN A N 1
ATOM 646 C CA . GLN A 1 80 ? -4.931 5.140 -12.341 1.00 90.44 80 GLN A CA 1
ATOM 647 C C . GLN A 1 80 ? -5.775 4.827 -11.104 1.00 90.44 80 GLN A C 1
ATOM 649 O O . GLN A 1 80 ? -6.655 5.608 -10.762 1.00 90.44 80 GLN A O 1
ATOM 654 N N . THR A 1 81 ? -5.458 3.745 -10.391 1.00 89.44 81 THR A N 1
ATOM 655 C CA . THR A 1 81 ? -6.132 3.409 -9.129 1.00 89.44 81 THR A CA 1
ATOM 656 C C . THR A 1 81 ? -5.886 4.489 -8.069 1.00 89.44 81 THR A C 1
ATOM 658 O O . THR A 1 81 ? -6.815 4.938 -7.409 1.00 89.44 81 THR A O 1
ATOM 661 N N . MET A 1 82 ? -4.652 4.982 -7.947 1.00 89.12 82 MET A N 1
ATOM 662 C CA . MET A 1 82 ? -4.289 6.013 -6.966 1.00 89.12 82 MET A CA 1
ATOM 663 C C . MET A 1 82 ? -4.937 7.376 -7.233 1.00 89.12 82 MET A C 1
ATOM 665 O O . MET A 1 82 ? -5.126 8.156 -6.300 1.00 89.12 82 MET A O 1
ATOM 669 N N . LYS A 1 83 ? -5.338 7.668 -8.476 1.00 87.56 83 LYS A N 1
ATOM 670 C CA . LYS A 1 83 ? -6.130 8.870 -8.780 1.00 87.56 83 LYS A CA 1
ATOM 671 C C . LYS A 1 83 ? -7.486 8.867 -8.070 1.00 87.56 83 LYS A C 1
ATOM 673 O O . LYS A 1 83 ? -7.924 9.939 -7.667 1.00 87.56 83 LYS A O 1
ATOM 678 N N . TYR A 1 84 ? -8.109 7.702 -7.856 1.00 84.12 84 TYR A N 1
ATOM 679 C CA . TYR A 1 84 ? -9.344 7.600 -7.062 1.00 84.12 84 TYR A CA 1
ATOM 680 C C . TYR A 1 84 ? -9.129 7.976 -5.592 1.00 84.12 84 TYR A C 1
ATOM 682 O O . TYR A 1 84 ? -10.052 8.442 -4.939 1.00 84.12 84 TYR A O 1
ATOM 690 N N . PHE A 1 85 ? -7.899 7.841 -5.094 1.00 82.38 85 PHE A N 1
ATOM 691 C CA . PHE A 1 85 ? -7.500 8.263 -3.751 1.00 82.38 85 PHE A CA 1
ATOM 692 C C . PHE A 1 85 ? -6.931 9.695 -3.720 1.00 82.38 85 PHE A C 1
ATOM 694 O O . PHE A 1 85 ? -6.281 10.081 -2.750 1.00 82.38 85 PHE A O 1
ATOM 701 N N . HIS A 1 86 ? -7.131 10.485 -4.785 1.00 86.06 86 HIS A N 1
ATOM 702 C CA . HIS A 1 86 ? -6.652 11.869 -4.910 1.00 86.06 86 HIS A CA 1
ATOM 703 C C . HIS A 1 86 ? -5.128 12.030 -4.769 1.00 86.06 86 HIS A C 1
ATOM 705 O O . HIS A 1 86 ? -4.627 13.050 -4.291 1.00 86.06 86 HIS A O 1
ATOM 711 N N . PHE A 1 87 ? -4.356 11.032 -5.204 1.00 88.69 87 PHE A N 1
ATOM 712 C CA . PHE A 1 87 ? -2.900 11.140 -5.201 1.00 88.69 87 PHE A CA 1
ATOM 713 C C . PHE A 1 87 ? -2.414 12.091 -6.293 1.00 88.69 87 PHE A C 1
ATOM 715 O O . PHE A 1 87 ? -2.789 11.982 -7.462 1.00 88.69 87 PHE A O 1
ATOM 722 N N . SER A 1 88 ? -1.484 12.965 -5.924 1.00 88.44 88 SER A N 1
ATOM 723 C CA . SER A 1 88 ? -0.773 13.845 -6.848 1.00 88.44 88 SER A CA 1
ATOM 724 C C . SER A 1 88 ? 0.737 13.681 -6.698 1.00 88.44 88 SER A C 1
ATOM 726 O O . SER A 1 88 ? 1.248 13.355 -5.621 1.00 88.44 88 SER A O 1
ATOM 728 N N . ARG A 1 89 ? 1.471 13.879 -7.800 1.00 89.50 89 ARG A N 1
ATOM 729 C CA . ARG A 1 89 ? 2.936 13.802 -7.803 1.00 89.50 89 ARG A CA 1
ATOM 730 C C . ARG A 1 89 ? 3.509 14.890 -6.898 1.00 89.50 89 ARG A C 1
ATOM 732 O O . ARG A 1 89 ? 3.141 16.052 -7.022 1.00 89.50 89 ARG A O 1
ATOM 739 N N . GLN A 1 90 ? 4.430 14.504 -6.027 1.00 89.62 90 GLN A N 1
ATOM 740 C CA . GLN A 1 90 ? 5.103 15.394 -5.089 1.00 89.62 90 GLN A CA 1
ATOM 741 C C . GLN A 1 90 ? 6.577 15.551 -5.459 1.00 89.62 90 GLN A C 1
ATOM 743 O O . GLN A 1 90 ? 7.191 14.658 -6.050 1.00 89.62 90 GLN A O 1
ATOM 748 N N . VAL A 1 91 ? 7.157 16.684 -5.070 1.00 86.12 91 VAL A N 1
ATOM 749 C CA . VAL A 1 91 ? 8.608 16.877 -5.108 1.00 86.12 91 VAL A CA 1
ATOM 750 C C . VAL A 1 91 ? 9.233 16.072 -3.967 1.00 86.12 91 VAL A C 1
ATOM 752 O O . VAL A 1 91 ? 8.720 16.063 -2.849 1.00 86.12 91 VAL A O 1
ATOM 755 N N . THR A 1 92 ? 10.332 15.379 -4.252 1.00 86.12 92 THR A N 1
ATOM 756 C CA . THR A 1 92 ? 11.108 14.618 -3.268 1.00 86.12 92 THR A CA 1
ATOM 757 C C . THR A 1 92 ? 12.596 14.873 -3.486 1.00 86.12 92 THR A C 1
ATOM 759 O O . THR A 1 92 ? 13.028 15.067 -4.620 1.00 86.12 92 THR A O 1
ATOM 762 N N . ASN A 1 93 ? 13.375 14.870 -2.403 1.00 83.88 93 ASN A N 1
ATOM 763 C CA . ASN A 1 93 ? 14.831 15.044 -2.455 1.00 83.88 93 ASN A CA 1
ATOM 764 C C . ASN A 1 93 ? 15.573 13.752 -2.830 1.00 83.88 93 ASN A C 1
ATOM 766 O O . ASN A 1 93 ? 16.789 13.768 -2.988 1.00 83.88 93 ASN A O 1
ATOM 770 N N . ASP A 1 94 ? 14.856 12.634 -2.939 1.00 82.75 94 ASP A N 1
ATOM 771 C CA . ASP A 1 94 ? 15.411 11.363 -3.389 1.00 82.75 94 ASP A CA 1
ATOM 772 C C . ASP A 1 94 ? 15.410 11.316 -4.927 1.00 82.75 94 ASP A C 1
ATOM 774 O O . ASP A 1 94 ? 14.338 11.195 -5.527 1.00 82.75 94 ASP A O 1
ATOM 778 N N . PRO A 1 95 ? 16.581 11.400 -5.586 1.00 77.62 95 PRO A N 1
ATOM 779 C CA . PRO A 1 95 ? 16.662 11.474 -7.043 1.00 77.62 95 PRO A CA 1
ATOM 780 C C . PRO A 1 95 ? 16.229 10.178 -7.741 1.00 77.62 95 PRO A C 1
ATOM 782 O O . PRO A 1 95 ? 15.963 10.193 -8.940 1.00 77.62 95 PRO A O 1
ATOM 785 N N . ASN A 1 96 ? 16.156 9.060 -7.012 1.00 83.38 96 ASN A N 1
ATOM 786 C CA . ASN A 1 96 ? 15.779 7.757 -7.559 1.00 83.38 96 ASN A CA 1
ATOM 787 C C . ASN A 1 96 ? 14.320 7.391 -7.263 1.00 83.38 96 ASN A C 1
ATOM 789 O O . ASN A 1 96 ? 13.859 6.332 -7.702 1.00 83.38 96 ASN A O 1
ATOM 793 N N . ALA A 1 97 ? 13.603 8.242 -6.524 1.00 86.56 97 ALA A N 1
ATOM 794 C CA . ALA A 1 97 ? 12.222 8.013 -6.147 1.00 86.56 97 ALA A CA 1
ATOM 795 C C . ALA A 1 97 ? 11.272 8.948 -6.893 1.00 86.56 97 ALA A C 1
ATOM 797 O O . ALA A 1 97 ? 11.496 10.152 -7.012 1.00 86.56 97 ALA A O 1
ATOM 798 N N . ILE A 1 98 ? 10.133 8.404 -7.304 1.00 88.88 98 ILE A N 1
ATOM 799 C CA . ILE A 1 98 ? 8.962 9.206 -7.641 1.00 88.88 98 ILE A CA 1
ATOM 800 C C . ILE A 1 98 ? 7.980 9.064 -6.485 1.00 88.88 98 ILE A C 1
ATOM 802 O O . ILE A 1 98 ? 7.534 7.955 -6.177 1.00 88.88 98 ILE A O 1
ATOM 806 N N . LEU A 1 99 ? 7.671 10.192 -5.846 1.00 90.81 99 LEU A N 1
ATOM 807 C CA . LEU A 1 99 ? 6.724 10.281 -4.745 1.00 90.81 99 LEU A CA 1
ATOM 808 C C . LEU A 1 99 ? 5.374 10.783 -5.259 1.00 90.81 99 LEU A C 1
ATOM 810 O O . LEU A 1 99 ? 5.285 11.809 -5.932 1.00 90.81 99 LEU A O 1
ATOM 814 N N . TYR A 1 100 ? 4.323 10.079 -4.875 1.00 92.06 100 TYR A N 1
ATOM 815 C CA . TYR A 1 100 ? 2.943 10.518 -4.970 1.00 92.06 100 TYR A CA 1
ATOM 816 C C . TYR A 1 100 ? 2.367 10.545 -3.562 1.00 92.06 100 TYR A C 1
ATOM 818 O O . TYR A 1 100 ? 2.706 9.697 -2.736 1.00 92.06 100 TYR A O 1
ATOM 826 N N . ALA A 1 101 ? 1.507 11.511 -3.276 1.00 91.31 101 ALA A N 1
ATOM 827 C CA . ALA A 1 101 ? 0.823 11.570 -1.996 1.00 91.31 101 ALA A CA 1
ATOM 828 C C . ALA A 1 101 ? -0.583 12.128 -2.166 1.00 91.31 101 ALA A C 1
ATOM 830 O O . ALA A 1 101 ? -0.823 12.943 -3.063 1.00 91.31 101 ALA A O 1
ATOM 831 N N . SER A 1 102 ? -1.484 11.697 -1.290 1.00 89.25 102 SER A N 1
ATOM 832 C CA . SER A 1 102 ? -2.800 12.308 -1.150 1.00 89.25 102 SER A CA 1
ATOM 833 C C . SER A 1 102 ? -2.692 13.675 -0.471 1.00 89.25 102 SER A C 1
ATOM 835 O O . SER A 1 102 ? -1.633 14.078 0.041 1.00 89.25 102 SER A O 1
ATOM 837 N N . GLU A 1 103 ? -3.814 14.381 -0.434 1.00 85.62 103 GLU A N 1
ATOM 838 C CA . GLU A 1 103 ? -4.017 15.466 0.519 1.00 85.62 103 GLU A CA 1
ATOM 839 C C . GLU A 1 103 ? -3.977 14.929 1.958 1.00 85.62 103 GLU A C 1
ATOM 841 O O . GLU A 1 103 ? -4.140 13.727 2.204 1.00 85.62 103 GLU A O 1
ATOM 846 N N . ILE A 1 104 ? -3.678 15.821 2.902 1.00 81.94 104 ILE A N 1
ATOM 847 C CA . ILE A 1 104 ? -3.724 15.510 4.331 1.00 81.94 104 ILE A CA 1
ATOM 848 C C . ILE A 1 104 ? -5.197 15.454 4.736 1.00 81.94 104 ILE A C 1
ATOM 850 O O . ILE A 1 104 ? -5.944 16.383 4.435 1.00 81.94 104 ILE A O 1
ATOM 854 N N . ASN A 1 105 ? -5.615 14.381 5.404 1.00 80.56 105 ASN A N 1
ATOM 855 C CA . ASN A 1 105 ? -6.976 14.282 5.925 1.00 80.56 105 ASN A CA 1
ATOM 856 C C . ASN A 1 105 ? -7.158 15.157 7.183 1.00 80.56 105 ASN A C 1
ATOM 858 O O . ASN A 1 105 ? -6.188 15.632 7.777 1.00 80.56 105 ASN A O 1
ATOM 862 N N . SER A 1 106 ? -8.396 15.338 7.643 1.00 74.25 106 SER A N 1
ATOM 863 C CA . SER A 1 106 ? -8.727 16.145 8.831 1.00 74.25 106 SER A CA 1
ATOM 864 C C . SER A 1 106 ? -8.019 15.688 10.121 1.00 74.25 106 SER A C 1
ATOM 866 O O . SER A 1 106 ? -7.893 16.460 11.068 1.00 74.25 106 SER A O 1
ATOM 868 N N . GLN A 1 107 ? -7.520 14.446 10.161 1.00 74.06 107 GLN A N 1
ATOM 869 C CA . GLN A 1 107 ? -6.774 13.866 11.284 1.00 74.06 107 GLN A CA 1
ATOM 870 C C . GLN A 1 107 ? -5.254 14.088 11.187 1.00 74.06 107 GLN A C 1
ATOM 872 O O . GLN A 1 107 ? -4.505 13.622 12.043 1.00 74.06 107 GLN A O 1
ATOM 877 N N . GLY A 1 108 ? -4.775 14.787 10.154 1.00 79.25 108 GLY A N 1
ATOM 878 C CA . GLY A 1 108 ? -3.351 15.046 9.943 1.00 79.25 108 GLY A CA 1
ATOM 879 C C . GLY A 1 108 ? -2.585 13.888 9.295 1.00 79.25 108 GLY A C 1
ATOM 880 O O . GLY A 1 108 ? -1.362 13.963 9.168 1.00 79.25 108 GLY A O 1
ATOM 881 N N . HIS A 1 109 ? -3.266 12.824 8.862 1.00 83.25 109 HIS A N 1
ATOM 882 C CA . HIS A 1 109 ? -2.641 11.695 8.177 1.00 83.25 109 HIS A CA 1
ATOM 883 C C . HIS A 1 109 ? -2.556 11.936 6.669 1.00 83.25 109 HIS A C 1
ATOM 885 O O . HIS A 1 109 ? -3.443 12.530 6.056 1.00 83.25 109 HIS A O 1
ATOM 891 N N . ARG A 1 110 ? -1.480 11.433 6.056 1.00 86.69 110 ARG A N 1
ATOM 892 C CA . ARG A 1 110 ? -1.229 11.550 4.619 1.00 86.69 110 ARG A CA 1
ATOM 893 C C . ARG A 1 110 ? -0.849 10.199 4.037 1.00 86.69 110 ARG A C 1
ATOM 895 O O . ARG A 1 110 ? 0.123 9.598 4.486 1.00 86.69 110 ARG A O 1
ATOM 902 N N . SER A 1 111 ? -1.568 9.769 3.010 1.00 90.25 111 SER A N 1
ATOM 903 C CA . SER A 1 111 ? -1.240 8.562 2.258 1.00 90.25 111 SER A CA 1
ATOM 904 C C . SER A 1 111 ? -0.123 8.857 1.254 1.00 90.25 111 SER A C 1
ATOM 906 O O . SER A 1 111 ? -0.070 9.945 0.671 1.00 90.25 111 SER A O 1
ATOM 908 N N . PHE A 1 112 ? 0.781 7.904 1.034 1.00 92.12 112 PHE A N 1
ATOM 909 C CA . PHE A 1 112 ? 1.902 8.065 0.110 1.00 92.12 112 PHE A CA 1
ATOM 910 C C . PHE A 1 112 ? 2.205 6.801 -0.688 1.00 92.12 112 PHE A C 1
ATOM 912 O O . PHE A 1 112 ? 2.027 5.676 -0.236 1.00 92.12 112 PHE A O 1
ATOM 919 N N . LEU A 1 113 ? 2.717 7.013 -1.894 1.00 91.38 113 LEU A N 1
ATOM 920 C CA . LEU A 1 113 ? 3.199 5.997 -2.811 1.00 91.38 113 LEU A CA 1
ATOM 921 C C . LEU A 1 113 ? 4.586 6.438 -3.267 1.00 91.38 113 LEU A C 1
ATOM 923 O O . LEU A 1 113 ? 4.743 7.467 -3.925 1.00 91.38 113 LEU A O 1
ATOM 927 N N . LYS A 1 114 ? 5.598 5.655 -2.918 1.00 91.81 114 LYS A N 1
ATOM 928 C CA . LYS A 1 114 ? 6.971 5.831 -3.376 1.00 91.81 114 LYS A CA 1
ATOM 929 C C . LYS A 1 114 ? 7.290 4.726 -4.361 1.00 91.81 114 LYS A C 1
ATOM 931 O O . LYS A 1 114 ? 7.079 3.546 -4.090 1.00 91.81 114 LYS A O 1
ATOM 936 N N . THR A 1 115 ? 7.813 5.121 -5.510 1.00 89.38 115 THR A N 1
ATOM 937 C CA . THR A 1 115 ? 8.234 4.188 -6.552 1.00 89.38 115 THR A CA 1
ATOM 938 C C . THR A 1 115 ? 9.697 4.419 -6.869 1.00 89.38 115 THR A C 1
ATOM 940 O O . THR A 1 115 ? 10.140 5.563 -6.953 1.00 89.38 115 THR A O 1
ATOM 943 N N . TYR A 1 116 ? 10.436 3.333 -7.042 1.00 86.38 116 TYR A N 1
ATOM 944 C CA . TYR A 1 116 ? 11.854 3.346 -7.361 1.00 86.38 116 TYR A CA 1
ATOM 945 C C . TYR A 1 116 ? 12.061 2.546 -8.633 1.00 86.38 116 TYR A C 1
ATOM 947 O O . TYR A 1 116 ? 11.622 1.394 -8.723 1.00 86.38 116 TYR A O 1
ATOM 955 N N . HIS A 1 117 ? 12.760 3.120 -9.610 1.00 79.62 117 HIS A N 1
ATOM 956 C CA . HIS A 1 117 ? 13.237 2.305 -10.717 1.00 79.62 117 HIS A CA 1
ATOM 957 C C . HIS A 1 117 ? 14.289 1.345 -10.169 1.00 79.62 117 HIS A C 1
ATOM 959 O O . HIS A 1 117 ? 15.262 1.768 -9.539 1.00 79.62 117 HIS A O 1
ATOM 965 N N . ARG A 1 118 ? 14.120 0.039 -10.382 1.00 68.56 118 ARG A N 1
ATOM 966 C CA . ARG A 1 118 ? 15.127 -0.914 -9.928 1.00 68.56 118 ARG A CA 1
ATOM 967 C C . ARG A 1 118 ? 16.376 -0.707 -10.790 1.00 68.56 118 ARG A C 1
ATOM 969 O O . ARG A 1 118 ? 16.338 -0.892 -11.999 1.00 68.56 118 ARG A O 1
ATOM 976 N N . LEU A 1 119 ? 17.470 -0.258 -10.174 1.00 55.38 119 LEU A N 1
ATOM 977 C CA . LEU A 1 119 ? 18.716 0.121 -10.865 1.00 55.38 119 LEU A CA 1
ATOM 978 C C . LEU A 1 119 ? 19.575 -1.080 -11.313 1.00 55.38 119 LEU A C 1
ATOM 980 O O . LEU A 1 119 ? 20.653 -0.898 -11.870 1.00 55.38 119 LEU A O 1
ATOM 984 N N . LYS A 1 120 ? 19.129 -2.316 -11.065 1.00 55.50 120 LYS A N 1
ATOM 985 C CA . LYS A 1 120 ? 19.782 -3.531 -11.581 1.00 55.50 120 LYS A CA 1
ATOM 986 C C . LYS A 1 120 ? 19.204 -3.856 -12.963 1.00 55.50 120 LYS A C 1
ATOM 988 O O . LYS A 1 120 ? 18.041 -3.514 -13.176 1.00 55.50 120 LYS A O 1
ATOM 993 N N . PRO A 1 121 ? 19.960 -4.487 -13.890 1.00 57.34 121 PRO A N 1
ATOM 994 C CA . PRO A 1 121 ? 19.422 -4.822 -15.206 1.00 57.34 121 PRO A CA 1
ATOM 995 C C . PRO A 1 121 ? 18.095 -5.549 -15.008 1.00 57.34 121 PRO A C 1
ATOM 997 O O . PRO A 1 121 ? 18.025 -6.461 -14.179 1.00 57.34 121 PRO A O 1
ATOM 1000 N N . VAL A 1 122 ? 17.049 -5.059 -15.682 1.00 58.72 122 VAL A N 1
ATOM 1001 C CA . VAL A 1 122 ? 15.698 -5.624 -15.618 1.00 58.72 122 VAL A CA 1
ATOM 1002 C C . VAL A 1 122 ? 15.841 -7.136 -15.733 1.00 58.72 122 VAL A C 1
ATOM 1004 O O . VAL A 1 122 ? 16.419 -7.626 -16.702 1.00 58.72 122 VAL A O 1
ATOM 1007 N N . ASP A 1 123 ? 15.402 -7.856 -14.699 1.00 61.59 123 ASP A N 1
ATOM 1008 C CA . ASP A 1 123 ? 15.448 -9.314 -14.680 1.00 61.59 123 ASP A CA 1
ATOM 1009 C C . ASP A 1 123 ? 14.591 -9.805 -15.850 1.00 61.59 123 ASP A C 1
ATOM 1011 O O . ASP A 1 123 ? 13.364 -9.748 -15.794 1.00 61.59 123 ASP A O 1
ATOM 1015 N N . THR A 1 124 ? 15.232 -10.243 -16.936 1.00 59.69 124 THR A N 1
ATOM 1016 C CA . THR A 1 124 ? 14.543 -10.669 -18.163 1.00 59.69 124 THR A CA 1
ATOM 1017 C C . THR A 1 124 ? 13.650 -11.887 -17.934 1.00 59.69 124 THR A C 1
ATOM 1019 O O . THR A 1 124 ? 12.831 -12.202 -18.793 1.00 59.69 124 THR A O 1
ATOM 1022 N N . LYS A 1 125 ? 13.774 -12.560 -16.779 1.00 69.25 125 LYS A N 1
ATOM 1023 C CA . LYS A 1 125 ? 12.933 -13.695 -16.387 1.00 69.25 125 LYS A CA 1
ATOM 1024 C C . LYS A 1 125 ? 11.615 -13.283 -15.731 1.00 69.25 125 LYS A C 1
ATOM 1026 O O . LYS A 1 125 ? 10.685 -14.081 -15.747 1.00 69.25 125 LYS A O 1
ATOM 1031 N N . ASP A 1 126 ? 11.519 -12.083 -15.153 1.00 71.06 126 ASP A N 1
ATOM 1032 C CA . ASP A 1 126 ? 10.263 -11.564 -14.599 1.00 71.06 126 ASP A CA 1
ATOM 1033 C C . ASP A 1 126 ? 10.114 -10.063 -14.904 1.00 71.06 126 ASP A C 1
ATOM 1035 O O . ASP A 1 126 ? 10.626 -9.219 -14.153 1.00 71.06 126 ASP A O 1
ATOM 1039 N N . PRO A 1 127 ? 9.390 -9.705 -15.983 1.00 74.81 127 PRO A N 1
ATOM 1040 C CA . PRO A 1 127 ? 9.240 -8.317 -16.413 1.00 74.81 127 PRO A CA 1
ATOM 1041 C C . PRO A 1 127 ? 8.513 -7.442 -15.379 1.00 74.81 127 PRO A C 1
ATOM 1043 O O . PRO A 1 127 ? 8.601 -6.216 -15.452 1.00 74.81 127 PRO A O 1
ATOM 1046 N N . ARG A 1 128 ? 7.858 -8.038 -14.368 1.00 77.50 128 ARG A N 1
ATOM 1047 C CA . ARG A 1 128 ? 7.209 -7.298 -13.277 1.00 77.50 128 ARG A CA 1
ATOM 1048 C C . ARG A 1 128 ? 8.207 -6.691 -12.292 1.00 77.50 128 ARG A C 1
ATOM 1050 O O . ARG A 1 128 ? 7.848 -5.834 -11.502 1.00 77.50 128 ARG A O 1
ATOM 1057 N N . LYS A 1 129 ? 9.484 -7.078 -12.297 1.00 79.12 129 LYS A N 1
ATOM 1058 C CA . LYS A 1 129 ? 10.475 -6.594 -11.309 1.00 79.12 129 LYS A CA 1
ATOM 1059 C C . LYS A 1 129 ? 11.118 -5.245 -11.663 1.00 79.12 129 LYS A C 1
ATOM 1061 O O . LYS A 1 129 ? 12.235 -4.969 -11.214 1.00 79.12 129 LYS A O 1
ATOM 1066 N N . LYS A 1 130 ? 10.439 -4.415 -12.460 1.00 82.75 130 LYS A N 1
ATOM 1067 C CA . LYS A 1 130 ? 10.966 -3.143 -12.977 1.00 82.75 130 LYS A CA 1
ATOM 1068 C C . LYS A 1 130 ? 10.904 -2.014 -11.950 1.00 82.75 130 LYS A C 1
ATOM 1070 O O . LYS A 1 130 ? 11.895 -1.308 -11.761 1.00 82.75 130 LYS A O 1
ATOM 1075 N N . PHE A 1 131 ? 9.774 -1.870 -11.262 1.00 86.69 131 PHE A N 1
ATOM 1076 C CA . PHE A 1 131 ? 9.566 -0.840 -10.249 1.00 86.69 131 PHE A CA 1
ATOM 1077 C C . PHE A 1 131 ? 9.401 -1.473 -8.879 1.00 86.69 131 PHE A C 1
ATOM 1079 O O . PHE A 1 131 ? 8.553 -2.341 -8.699 1.00 86.69 131 PHE A O 1
ATOM 1086 N N . TRP A 1 132 ? 10.195 -1.021 -7.910 1.00 90.00 132 TRP A N 1
ATOM 1087 C CA . TRP A 1 132 ? 9.925 -1.292 -6.502 1.00 90.00 132 TRP A CA 1
ATOM 1088 C C . TRP A 1 132 ? 8.951 -0.248 -5.971 1.00 90.00 132 TRP A C 1
ATOM 1090 O O . TRP A 1 132 ? 9.090 0.941 -6.267 1.00 90.00 132 TRP A O 1
ATOM 1100 N N . ILE A 1 133 ? 7.972 -0.693 -5.198 1.00 93.00 133 ILE A N 1
ATOM 1101 C CA . ILE A 1 133 ? 6.889 0.128 -4.683 1.00 93.00 133 ILE A CA 1
ATOM 1102 C C . ILE A 1 133 ? 6.821 -0.033 -3.172 1.00 93.00 133 ILE A C 1
ATOM 1104 O O . ILE A 1 133 ? 6.752 -1.150 -2.660 1.00 93.00 133 ILE A O 1
ATOM 1108 N N . THR A 1 134 ? 6.755 1.099 -2.481 1.00 93.75 134 THR A N 1
ATOM 1109 C CA . THR A 1 134 ? 6.269 1.170 -1.107 1.00 93.75 134 THR A CA 1
ATOM 1110 C C . THR A 1 134 ? 5.090 2.125 -1.056 1.00 93.75 134 THR A C 1
ATOM 1112 O O . THR A 1 134 ? 5.141 3.241 -1.574 1.00 93.75 134 THR A O 1
ATOM 1115 N N . MET A 1 135 ? 3.996 1.672 -0.463 1.00 94.00 135 MET A N 1
ATOM 1116 C CA . MET A 1 135 ? 2.755 2.423 -0.396 1.00 94.00 135 MET A CA 1
ATOM 1117 C C . MET A 1 135 ? 2.161 2.314 0.998 1.00 94.00 135 MET A C 1
ATOM 1119 O O . MET A 1 135 ? 2.160 1.242 1.597 1.00 94.00 135 MET A O 1
ATOM 1123 N N . GLU A 1 136 ? 1.644 3.430 1.485 1.00 94.25 136 GLU A N 1
ATOM 1124 C CA . GLU A 1 136 ? 0.902 3.538 2.730 1.00 94.25 136 GLU A CA 1
ATOM 1125 C C . GLU A 1 136 ? -0.377 4.319 2.443 1.00 94.25 136 GLU A C 1
ATOM 1127 O O . GLU A 1 136 ? -0.337 5.455 1.964 1.00 94.25 136 GLU A O 1
ATOM 1132 N N . LEU A 1 137 ? -1.512 3.683 2.702 1.00 91.94 137 LEU A N 1
ATOM 1133 C CA . LEU A 1 137 ? -2.836 4.272 2.602 1.00 91.94 137 LEU A CA 1
ATOM 1134 C C . LEU A 1 137 ? -3.388 4.426 4.013 1.00 91.94 137 LEU A C 1
ATOM 1136 O O . LEU A 1 137 ? -3.507 3.442 4.739 1.00 91.94 137 LEU A O 1
ATOM 1140 N N . CYS A 1 138 ? -3.751 5.644 4.385 1.00 90.50 138 CYS A N 1
ATOM 1141 C CA . CYS A 1 138 ? -4.461 5.944 5.621 1.00 90.50 138 CYS A CA 1
ATOM 1142 C C . CYS A 1 138 ? -5.958 6.060 5.340 1.00 90.50 138 CYS A C 1
ATOM 1144 O O . CYS A 1 138 ? -6.348 6.571 4.286 1.00 90.50 138 CYS A O 1
ATOM 1146 N N . ALA A 1 139 ? -6.779 5.601 6.284 1.00 86.19 139 ALA A N 1
ATOM 1147 C CA . ALA A 1 139 ? -8.226 5.632 6.132 1.00 86.19 139 ALA A CA 1
ATOM 1148 C C . ALA A 1 139 ? -8.743 7.068 5.920 1.00 86.19 139 ALA A C 1
ATOM 1150 O O . ALA A 1 139 ? -8.254 8.003 6.575 1.00 86.19 139 ALA A O 1
ATOM 1151 N N . PRO A 1 140 ? -9.712 7.266 5.005 1.00 76.00 140 PRO A N 1
ATOM 1152 C CA . PRO A 1 140 ? -10.442 8.521 4.919 1.00 76.00 140 PRO A CA 1
ATOM 1153 C C . PRO A 1 140 ? -11.312 8.715 6.170 1.00 76.00 140 PRO A C 1
ATOM 1155 O O . PRO A 1 140 ? -11.589 7.773 6.914 1.00 76.00 140 PRO A O 1
ATOM 1158 N N . GLU A 1 141 ? -11.736 9.953 6.406 1.00 69.81 141 GLU A N 1
ATOM 1159 C CA . GLU A 1 141 ? -12.713 10.269 7.452 1.00 69.81 141 GLU A CA 1
ATOM 1160 C C . GLU A 1 141 ? -14.053 9.560 7.158 1.00 69.81 141 GLU A C 1
ATOM 1162 O O . GLU A 1 141 ? -14.448 9.464 5.993 1.00 69.81 141 GLU A O 1
ATOM 1167 N N . ARG A 1 142 ? -14.713 9.030 8.198 1.00 57.12 142 ARG A N 1
ATOM 1168 C CA . ARG A 1 142 ? -16.073 8.467 8.122 1.00 57.12 142 ARG A CA 1
ATOM 1169 C C . ARG A 1 142 ? -17.107 9.516 8.498 1.00 57.12 142 ARG A C 1
ATOM 1171 O O . ARG A 1 142 ? -16.855 10.223 9.498 1.00 57.12 142 ARG A O 1
#

Secondary structure (DSSP, 8-state):
-PPPHHHHT-TT--HHHHHHH-SSEEEES-TTSEEEEEEEE--SSTT--EEEEEEEE-TTS-EEEEEEEEEES-SHHHHHHHHHTT-EEE--S-TTEEEEEEEEPTTS-EEEEEEEE--S---TT-GGGGEEEEEEEEPPP-